Protein AF-A0A3A4NRP8-F1 (afdb_monomer_lite)

Structure (mmCIF, N/CA/C/O backbone):
data_AF-A0A3A4NRP8-F1
#
_entry.id   AF-A0A3A4NRP8-F1
#
loop_
_atom_site.group_PDB
_atom_site.id
_atom_site.type_symbol
_atom_site.label_atom_id
_atom_site.label_alt_id
_atom_site.label_comp_id
_atom_site.label_asym_id
_atom_site.label_entity_id
_atom_site.label_seq_id
_atom_site.pdbx_PDB_ins_code
_atom_site.Cartn_x
_atom_site.Cartn_y
_atom_site.Cartn_z
_atom_site.occupancy
_atom_site.B_iso_or_equiv
_atom_site.auth_seq_id
_atom_site.auth_comp_id
_atom_site.auth_asym_id
_atom_site.auth_atom_id
_atom_site.pdbx_PDB_model_num
ATOM 1 N N . MET A 1 1 ? -16.544 -1.967 16.356 1.00 78.38 1 MET A N 1
ATOM 2 C CA . MET A 1 1 ? -16.400 -2.199 14.900 1.00 78.38 1 MET A CA 1
ATOM 3 C C . MET A 1 1 ? -15.138 -1.477 14.439 1.00 78.38 1 MET A C 1
ATOM 5 O O . MET A 1 1 ? -14.991 -0.315 14.795 1.00 78.38 1 MET A O 1
ATOM 9 N N . LYS A 1 2 ? -14.192 -2.150 13.767 1.00 85.69 2 LYS A N 1
ATOM 10 C CA . LYS A 1 2 ? -12.937 -1.512 13.319 1.00 85.69 2 LYS A CA 1
ATOM 11 C C . LYS A 1 2 ? -13.210 -0.603 12.107 1.00 85.69 2 LYS A C 1
ATOM 13 O O . LYS A 1 2 ? -13.959 -1.031 11.224 1.00 85.69 2 LYS A O 1
ATOM 18 N N . PRO A 1 3 ? -12.651 0.620 12.052 1.00 91.31 3 PRO A N 1
ATOM 19 C CA . PRO A 1 3 ? -12.773 1.479 10.878 1.00 91.31 3 PRO A CA 1
ATOM 20 C C . PRO A 1 3 ? -12.100 0.823 9.670 1.00 91.31 3 PRO A C 1
ATOM 22 O O . PRO A 1 3 ? -11.116 0.091 9.809 1.00 91.31 3 PRO A O 1
ATOM 25 N N . ARG A 1 4 ? -12.659 1.073 8.485 1.00 93.00 4 ARG A N 1
ATOM 26 C CA . ARG A 1 4 ? -12.179 0.519 7.217 1.00 93.00 4 ARG A CA 1
ATOM 27 C C . ARG A 1 4 ? -11.549 1.620 6.379 1.00 93.00 4 ARG A C 1
ATOM 29 O O . ARG A 1 4 ? -12.079 2.727 6.331 1.00 93.00 4 ARG A O 1
ATOM 36 N N . VAL A 1 5 ? -10.456 1.296 5.701 1.00 93.88 5 VAL A N 1
ATOM 37 C CA . VAL A 1 5 ? -9.834 2.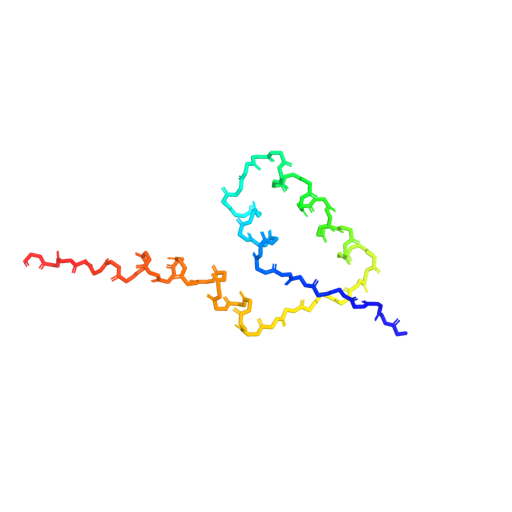163 4.698 1.00 93.88 5 VAL A CA 1
ATOM 38 C C . VAL A 1 5 ? -9.683 1.391 3.403 1.00 93.88 5 VAL A C 1
ATOM 40 O O . VAL A 1 5 ? -9.137 0.292 3.393 1.00 93.88 5 VAL A O 1
ATOM 43 N N . TYR A 1 6 ? -10.178 1.968 2.316 1.00 95.44 6 TYR A N 1
ATOM 44 C CA . TYR A 1 6 ? -9.937 1.451 0.979 1.00 95.44 6 TYR A CA 1
ATOM 45 C C . TYR A 1 6 ? -8.658 2.075 0.420 1.00 95.44 6 TYR A C 1
ATOM 47 O O . TYR A 1 6 ? -8.485 3.291 0.513 1.00 95.44 6 TYR A O 1
ATOM 55 N N . ILE A 1 7 ? -7.768 1.257 -0.139 1.00 95.62 7 ILE A N 1
ATOM 56 C CA . ILE A 1 7 ? -6.503 1.720 -0.713 1.00 95.62 7 ILE A CA 1
ATOM 57 C C . ILE A 1 7 ? -6.516 1.480 -2.217 1.00 95.62 7 ILE A C 1
ATOM 59 O O . ILE A 1 7 ? -6.623 0.344 -2.674 1.00 95.62 7 ILE A O 1
ATOM 63 N N . ASP A 1 8 ? -6.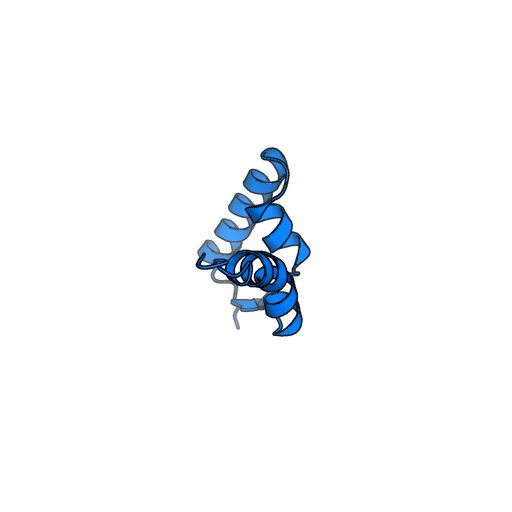387 2.568 -2.965 1.00 96.00 8 ASP A N 1
ATOM 64 C CA . ASP A 1 8 ? -6.350 2.563 -4.422 1.00 96.00 8 ASP A CA 1
ATOM 65 C C . ASP A 1 8 ? -5.011 2.047 -4.985 1.00 96.00 8 ASP A C 1
ATOM 67 O O . ASP A 1 8 ? -3.980 2.063 -4.299 1.00 96.00 8 ASP A O 1
ATOM 71 N N . SER A 1 9 ? -5.007 1.619 -6.250 1.00 95.44 9 SER A N 1
ATOM 72 C CA . SER A 1 9 ? -3.808 1.133 -6.944 1.00 95.44 9 SER A CA 1
ATOM 73 C C . SER A 1 9 ? -2.705 2.189 -7.007 1.00 95.44 9 SER A C 1
ATOM 75 O O . SER A 1 9 ? -1.532 1.846 -6.833 1.00 95.44 9 SER A O 1
ATOM 77 N N . ALA A 1 10 ? -3.054 3.475 -7.134 1.00 94.00 10 ALA A N 1
ATOM 78 C CA . ALA A 1 10 ? -2.089 4.570 -7.180 1.00 94.00 10 ALA A CA 1
ATOM 79 C C . ALA A 1 10 ? -1.169 4.606 -5.947 1.00 94.00 10 ALA A C 1
ATOM 81 O O . ALA A 1 10 ? 0.023 4.895 -6.071 1.00 94.00 10 ALA A O 1
ATOM 82 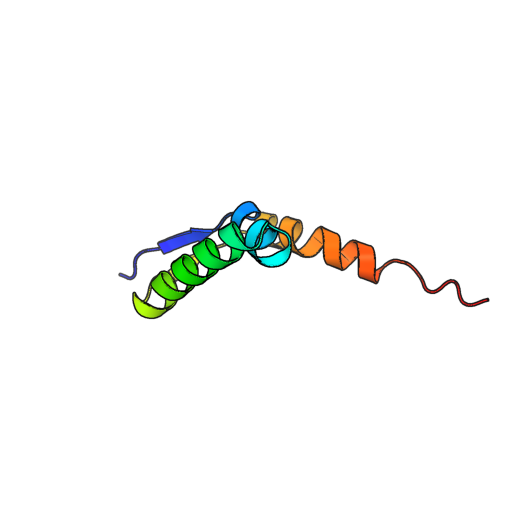N N . VAL A 1 11 ? -1.683 4.264 -4.759 1.00 95.25 11 VAL A N 1
ATOM 83 C CA . VAL A 1 11 ? -0.891 4.227 -3.517 1.00 95.25 11 VAL A CA 1
ATOM 84 C C . VAL A 1 11 ? 0.155 3.117 -3.575 1.00 95.25 11 VAL A C 1
ATOM 86 O O . VAL A 1 11 ? 1.315 3.333 -3.220 1.00 95.25 11 VAL A O 1
ATOM 89 N N . TRP A 1 12 ? -0.232 1.933 -4.044 1.00 93.88 12 TRP A N 1
ATOM 90 C CA . TRP A 1 12 ? 0.674 0.796 -4.177 1.00 93.88 12 TRP A CA 1
ATOM 91 C C . TRP A 1 12 ? 1.724 1.043 -5.257 1.00 93.88 12 TRP A C 1
ATOM 93 O O . TRP A 1 12 ? 2.916 0.884 -4.997 1.00 93.88 12 TRP A O 1
ATOM 103 N N . ILE A 1 13 ? 1.305 1.518 -6.431 1.00 92.12 13 ILE A N 1
ATOM 104 C CA . ILE A 1 13 ? 2.208 1.856 -7.536 1.00 92.12 13 ILE A CA 1
ATOM 105 C C . ILE A 1 13 ? 3.213 2.919 -7.080 1.00 92.12 13 ILE A C 1
ATOM 107 O O . ILE A 1 13 ? 4.418 2.733 -7.233 1.00 92.12 13 ILE A O 1
ATOM 111 N N . ALA A 1 14 ? 2.762 3.993 -6.427 1.00 93.25 14 ALA A N 1
ATOM 112 C CA . ALA A 1 14 ? 3.659 5.024 -5.911 1.00 93.25 14 ALA A CA 1
ATOM 113 C C . ALA A 1 14 ? 4.607 4.495 -4.818 1.00 93.25 14 ALA A C 1
ATOM 115 O O . ALA A 1 14 ? 5.765 4.911 -4.756 1.00 93.25 14 ALA A O 1
ATOM 116 N N . ARG A 1 15 ? 4.165 3.544 -3.985 1.00 93.06 15 ARG A N 1
ATOM 117 C CA . ARG A 1 15 ? 5.022 2.891 -2.984 1.00 93.06 15 ARG A CA 1
ATOM 118 C C . ARG A 1 15 ? 6.153 2.081 -3.619 1.00 93.06 15 ARG A C 1
ATOM 120 O O . ARG A 1 15 ? 7.260 2.081 -3.083 1.00 93.06 15 ARG A O 1
ATOM 127 N N . PHE A 1 16 ? 5.898 1.400 -4.733 1.00 89.19 16 PHE A N 1
ATOM 128 C CA . PHE A 1 16 ? 6.894 0.554 -5.397 1.00 89.19 16 PHE A CA 1
ATOM 129 C C . PHE A 1 16 ? 7.752 1.330 -6.408 1.00 89.19 16 PHE A C 1
ATOM 131 O O . PHE A 1 16 ? 8.977 1.204 -6.409 1.00 89.19 16 PHE A O 1
ATOM 138 N N . GLU A 1 17 ? 7.153 2.225 -7.189 1.00 89.25 17 GLU A N 1
ATOM 139 C CA . GLU A 1 17 ? 7.786 2.874 -8.348 1.00 89.25 17 GLU A CA 1
ATOM 140 C C . GLU A 1 17 ? 7.964 4.388 -8.204 1.00 89.25 17 GLU A C 1
ATOM 142 O O . GLU A 1 17 ? 8.775 4.983 -8.908 1.00 89.25 17 GLU A O 1
ATOM 147 N N . GLY A 1 18 ? 7.239 5.021 -7.282 1.00 89.69 18 GLY A N 1
ATOM 148 C CA . GLY A 1 18 ? 7.234 6.474 -7.128 1.00 89.69 18 GLY A CA 1
ATOM 149 C C . GLY A 1 18 ? 8.554 7.072 -6.629 1.00 89.69 18 GLY A C 1
ATOM 150 O O . GLY A 1 18 ? 9.502 6.375 -6.249 1.00 89.69 18 GLY A O 1
ATOM 151 N N . GLN A 1 19 ? 8.595 8.407 -6.588 1.00 94.00 19 GLN A N 1
ATOM 152 C CA . GLN A 1 19 ? 9.740 9.152 -6.057 1.00 94.00 19 GLN A CA 1
ATOM 153 C C . GLN A 1 19 ? 10.005 8.798 -4.581 1.00 94.00 19 GLN A C 1
ATOM 155 O O . GLN A 1 19 ? 9.052 8.570 -3.825 1.00 94.00 19 GLN A O 1
ATOM 160 N N . PRO A 1 20 ? 11.274 8.804 -4.123 1.00 95.31 20 PRO A N 1
ATOM 161 C CA . PRO A 1 20 ? 11.629 8.429 -2.752 1.00 95.31 20 PRO A CA 1
ATOM 162 C C . PRO A 1 20 ? 10.850 9.183 -1.663 1.00 95.31 20 PRO A C 1
ATOM 164 O O . PRO A 1 20 ? 10.465 8.588 -0.656 1.00 95.31 20 PRO A O 1
ATOM 167 N N . SER A 1 21 ? 10.561 10.469 -1.876 1.00 94.25 21 SER A N 1
ATOM 168 C CA . SER A 1 21 ? 9.772 11.292 -0.951 1.00 94.25 21 SER A CA 1
ATOM 169 C C . SER A 1 21 ? 8.348 10.756 -0.763 1.00 94.25 21 SER A C 1
ATOM 171 O O . SER A 1 21 ? 7.896 10.591 0.371 1.00 94.25 21 SER A O 1
ATOM 173 N N . TYR A 1 22 ? 7.659 10.397 -1.849 1.00 92.25 22 TYR A N 1
ATOM 174 C CA . TYR A 1 22 ? 6.318 9.810 -1.786 1.00 92.25 22 TYR A CA 1
ATOM 175 C C . TYR A 1 22 ? 6.329 8.422 -1.152 1.00 92.25 22 TYR A C 1
ATOM 177 O O . TYR A 1 22 ? 5.480 8.131 -0.310 1.00 92.25 22 TYR A O 1
ATOM 185 N N . LYS A 1 23 ? 7.331 7.593 -1.466 1.00 95.62 23 LYS A N 1
ATOM 186 C CA . LYS A 1 23 ? 7.499 6.271 -0.845 1.00 95.62 23 LYS A CA 1
ATOM 187 C C . LYS A 1 23 ? 7.577 6.368 0.679 1.00 95.62 23 LYS A C 1
ATOM 189 O O . LYS A 1 23 ? 6.907 5.614 1.383 1.00 95.62 23 LYS A O 1
ATOM 194 N N . GLN A 1 24 ? 8.348 7.324 1.200 1.00 95.44 24 GLN A N 1
ATOM 195 C CA . GLN A 1 24 ? 8.460 7.551 2.644 1.00 95.44 24 GLN A CA 1
ATOM 196 C C . GLN A 1 24 ? 7.146 8.011 3.285 1.00 95.44 24 GLN A C 1
ATOM 198 O O . GLN A 1 24 ? 6.841 7.595 4.404 1.00 95.44 24 GLN A O 1
ATOM 203 N N . ILE A 1 25 ? 6.385 8.877 2.611 1.00 95.25 25 ILE A N 1
ATOM 204 C CA . ILE A 1 25 ? 5.080 9.350 3.097 1.00 95.25 25 ILE A CA 1
ATOM 205 C C . ILE A 1 25 ? 4.085 8.184 3.143 1.00 95.25 25 ILE A C 1
ATOM 207 O O . ILE A 1 25 ? 3.450 7.957 4.172 1.00 95.25 25 ILE A O 1
ATOM 211 N N . ILE A 1 26 ? 4.006 7.398 2.066 1.00 95.81 26 ILE A N 1
ATOM 212 C CA . ILE A 1 26 ? 3.091 6.256 1.960 1.00 95.81 26 ILE A CA 1
ATOM 213 C C . ILE A 1 26 ? 3.436 5.182 2.994 1.00 95.81 26 ILE A C 1
ATOM 215 O O . ILE A 1 26 ? 2.547 4.691 3.682 1.00 95.81 26 ILE A O 1
ATOM 219 N N . ASN A 1 27 ? 4.717 4.847 3.173 1.00 94.69 27 ASN A N 1
ATOM 220 C CA . ASN A 1 27 ? 5.124 3.861 4.176 1.00 94.69 27 ASN A CA 1
ATOM 221 C C . ASN A 1 27 ? 4.721 4.281 5.598 1.00 94.69 27 ASN A C 1
ATOM 223 O O . ASN A 1 27 ? 4.195 3.457 6.344 1.00 94.69 27 ASN A O 1
ATOM 227 N N . ARG A 1 28 ? 4.897 5.561 5.954 1.00 94.31 28 ARG A N 1
ATOM 228 C CA . ARG A 1 28 ? 4.452 6.095 7.253 1.00 94.31 28 ARG A CA 1
ATOM 229 C C . ARG A 1 28 ? 2.931 6.035 7.415 1.00 94.31 28 ARG A C 1
ATOM 231 O O . ARG A 1 28 ? 2.432 5.676 8.482 1.00 94.31 28 ARG A O 1
ATOM 238 N N . LEU A 1 29 ? 2.186 6.346 6.354 1.00 92.75 29 LEU A N 1
ATOM 239 C CA . LEU A 1 29 ? 0.727 6.252 6.355 1.00 92.75 29 LEU A CA 1
ATOM 240 C C . LEU A 1 29 ? 0.256 4.808 6.583 1.00 92.75 29 LEU A C 1
ATOM 242 O O . LEU A 1 29 ? -0.566 4.564 7.462 1.00 92.75 29 LEU A O 1
ATOM 246 N N . LEU A 1 30 ? 0.820 3.842 5.853 1.00 91.69 30 LEU A N 1
ATOM 247 C CA . LEU A 1 30 ? 0.451 2.428 5.971 1.00 91.69 30 LEU A CA 1
ATOM 248 C C . LEU A 1 30 ? 0.772 1.854 7.360 1.00 91.69 30 LEU A C 1
ATOM 250 O O . LEU A 1 30 ? -0.053 1.144 7.930 1.00 91.69 30 LEU A O 1
ATOM 254 N N . GLN A 1 31 ? 1.912 2.228 7.950 1.00 91.31 31 GLN A N 1
ATOM 255 C CA . GLN A 1 31 ? 2.257 1.875 9.337 1.00 91.31 31 GLN A CA 1
ATOM 256 C C . GLN A 1 31 ? 1.241 2.421 10.355 1.00 91.31 31 GLN A C 1
ATOM 258 O O . GLN A 1 31 ? 0.974 1.802 11.388 1.00 91.31 31 GLN A O 1
ATOM 263 N N . THR A 1 32 ? 0.629 3.572 10.066 1.00 89.75 32 THR A N 1
ATOM 264 C CA . THR A 1 32 ? -0.413 4.150 10.926 1.00 89.75 32 THR A CA 1
ATOM 265 C C . THR A 1 32 ? -1.685 3.293 10.930 1.00 89.75 32 THR A C 1
ATOM 267 O O . THR A 1 32 ? -2.369 3.216 11.949 1.00 89.75 32 THR A O 1
ATOM 270 N N . TYR A 1 33 ? -2.016 2.625 9.822 1.00 88.31 33 TYR A N 1
ATOM 271 C CA . TYR A 1 33 ? -3.187 1.742 9.764 1.00 88.31 33 TYR A CA 1
ATOM 272 C C . TYR A 1 33 ? -2.970 0.427 10.509 1.00 88.31 33 TYR A C 1
ATOM 274 O O . TYR A 1 33 ? -3.890 -0.039 11.184 1.00 88.31 33 TYR A O 1
ATOM 282 N N . ASP A 1 34 ? -1.751 -0.110 10.443 1.00 81.44 34 ASP A N 1
ATOM 283 C CA . ASP A 1 34 ? -1.352 -1.314 11.175 1.00 81.44 34 ASP A CA 1
ATOM 284 C C . ASP A 1 34 ? -1.447 -1.086 12.696 1.00 81.44 34 ASP A C 1
ATOM 286 O O . ASP A 1 34 ? -2.138 -1.801 13.423 1.00 81.44 34 ASP A O 1
ATOM 290 N N . THR A 1 35 ? -0.878 0.028 13.168 1.00 83.94 35 THR A N 1
ATOM 291 C CA . THR A 1 35 ? -0.889 0.409 14.593 1.00 83.94 35 THR A CA 1
ATOM 292 C C . THR A 1 35 ? -2.275 0.766 15.132 1.00 83.94 35 THR A C 1
ATOM 294 O O . THR A 1 35 ? -2.613 0.400 16.258 1.00 83.94 35 THR A O 1
ATOM 297 N N . LYS A 1 36 ? -3.116 1.458 14.351 1.00 86.12 36 LYS A N 1
ATOM 298 C CA . LYS A 1 36 ? -4.467 1.860 14.787 1.00 86.12 36 LYS A CA 1
ATOM 299 C C . LYS A 1 36 ? -5.508 0.738 14.687 1.00 86.12 36 LYS A C 1
ATOM 301 O O . LYS A 1 36 ? -6.677 0.984 14.980 1.00 86.12 36 LYS A O 1
ATOM 306 N N . GLN A 1 37 ? -5.112 -0.469 14.277 1.00 85.31 37 GLN A N 1
ATOM 307 C CA . GLN A 1 37 ? -6.002 -1.612 14.050 1.00 85.31 37 GLN A CA 1
ATOM 308 C C . GLN A 1 37 ? -7.125 -1.330 13.037 1.00 85.31 37 GLN A C 1
ATOM 310 O O . GLN A 1 37 ? -8.270 -1.752 13.229 1.00 85.31 37 GLN A O 1
ATOM 315 N N . TRP A 1 38 ? -6.817 -0.602 11.964 1.00 92.56 38 TRP A N 1
ATOM 316 C CA . TRP A 1 38 ? -7.770 -0.379 10.877 1.00 92.56 38 TRP A CA 1
ATOM 317 C C . TRP A 1 38 ? -7.841 -1.621 9.989 1.00 92.56 38 TRP A C 1
ATOM 319 O O . TRP A 1 38 ? -6.857 -2.336 9.815 1.00 92.56 38 TRP A O 1
ATOM 329 N N . THR A 1 39 ? -9.005 -1.886 9.401 1.00 91.81 39 THR A N 1
ATOM 330 C CA . THR A 1 39 ? -9.118 -2.909 8.358 1.00 91.81 39 THR A CA 1
ATOM 331 C C . THR A 1 39 ? -8.801 -2.269 7.013 1.00 91.81 39 THR A C 1
ATOM 333 O O . THR A 1 39 ? -9.545 -1.410 6.538 1.00 91.81 39 THR A O 1
ATOM 336 N N . VAL A 1 40 ? -7.693 -2.687 6.408 1.00 92.38 40 VAL A N 1
ATOM 337 C CA . VAL A 1 40 ? -7.321 -2.286 5.050 1.00 92.38 40 VAL A CA 1
ATOM 338 C C . VAL A 1 40 ? -8.116 -3.116 4.046 1.00 92.38 40 VAL A C 1
ATOM 340 O O . VAL A 1 40 ? -8.195 -4.338 4.162 1.00 92.38 40 VAL A O 1
ATOM 343 N N . CYS A 1 41 ? -8.715 -2.446 3.068 1.00 94.44 41 CYS A N 1
ATOM 344 C CA . CYS A 1 41 ? -9.523 -3.042 2.015 1.00 94.44 41 CYS A CA 1
ATOM 345 C C . CYS A 1 41 ? -8.954 -2.664 0.643 1.00 94.44 41 CYS A C 1
ATOM 347 O O . CYS A 1 41 ? -8.542 -1.526 0.426 1.00 94.44 41 CYS A O 1
ATOM 349 N N . ILE A 1 42 ? -8.981 -3.614 -0.286 1.00 95.56 42 ILE A N 1
ATOM 350 C CA . ILE A 1 42 ? -8.670 -3.424 -1.707 1.00 95.56 42 ILE A CA 1
ATOM 351 C C . ILE A 1 42 ? -9.696 -4.210 -2.531 1.00 95.56 42 ILE A C 1
ATOM 353 O O . ILE A 1 42 ? -10.349 -5.106 -1.994 1.00 95.56 42 ILE A O 1
ATOM 357 N N . SER A 1 43 ? -9.852 -3.873 -3.809 1.00 96.75 43 SER A N 1
ATOM 358 C CA . SER A 1 43 ? -10.656 -4.657 -4.755 1.00 96.75 43 SER A CA 1
ATOM 359 C C . SER A 1 43 ? -9.773 -5.546 -5.631 1.00 96.75 43 SER A C 1
ATOM 361 O O . SER A 1 43 ? -8.575 -5.291 -5.777 1.00 96.75 43 SER A O 1
ATOM 363 N N . ASP A 1 44 ? -10.378 -6.546 -6.273 1.00 95.38 44 ASP A N 1
ATOM 364 C CA . ASP A 1 44 ? -9.693 -7.384 -7.266 1.00 95.38 44 ASP A CA 1
ATOM 365 C C . ASP A 1 44 ? -9.187 -6.562 -8.463 1.00 95.38 44 ASP A C 1
ATOM 367 O O . ASP A 1 44 ? -8.129 -6.857 -9.014 1.00 95.38 44 ASP A O 1
ATOM 371 N N . ALA A 1 45 ? -9.896 -5.487 -8.829 1.00 94.25 45 ALA A N 1
ATOM 372 C CA . ALA A 1 45 ? -9.461 -4.561 -9.873 1.00 94.25 45 ALA A CA 1
ATOM 373 C C . ALA A 1 45 ? -8.154 -3.848 -9.487 1.00 94.25 45 ALA A C 1
ATOM 375 O O . ALA A 1 45 ? -7.207 -3.832 -10.270 1.00 94.25 45 ALA A O 1
ATOM 376 N N . VAL A 1 46 ? -8.057 -3.345 -8.250 1.00 95.44 46 VAL A N 1
ATOM 377 C CA . VAL A 1 46 ? -6.814 -2.748 -7.729 1.00 95.44 46 VAL A CA 1
ATOM 378 C C . VAL A 1 46 ? -5.684 -3.774 -7.699 1.00 95.44 46 VAL A C 1
ATOM 380 O O . VAL A 1 46 ? -4.556 -3.453 -8.071 1.00 95.44 46 VAL A O 1
ATOM 383 N N . LEU A 1 47 ? -5.967 -5.012 -7.282 1.00 93.44 47 LEU A N 1
ATOM 384 C CA . LEU A 1 47 ? -4.968 -6.080 -7.280 1.00 93.44 47 LEU A CA 1
ATOM 385 C C . LEU A 1 47 ? -4.436 -6.345 -8.696 1.00 93.44 47 LEU A C 1
ATOM 387 O O . LEU A 1 47 ? -3.222 -6.434 -8.883 1.00 93.44 47 LEU A O 1
ATOM 391 N N . LEU A 1 48 ? -5.329 -6.423 -9.686 1.00 92.19 48 LEU A N 1
ATOM 392 C CA . LEU A 1 48 ? -4.962 -6.606 -11.087 1.00 92.19 48 LEU A CA 1
ATOM 393 C C . LEU A 1 48 ? -4.08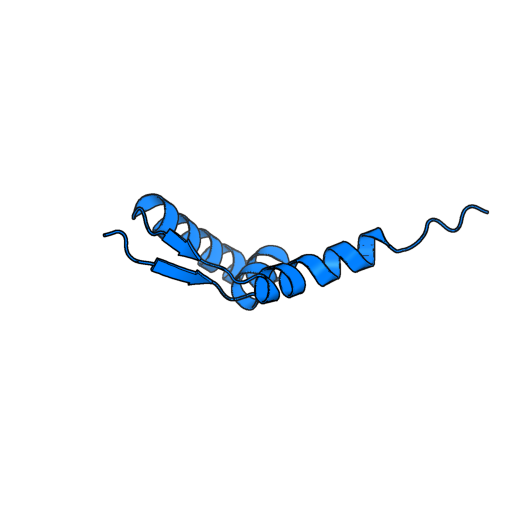0 -5.457 -11.588 1.00 92.19 48 LEU A C 1
ATOM 395 O O . LEU A 1 48 ? -3.023 -5.722 -12.148 1.00 92.19 48 LEU A O 1
ATOM 399 N N . GLU A 1 49 ? -4.463 -4.202 -11.351 1.00 91.38 49 GLU A N 1
ATOM 400 C CA . GLU A 1 49 ? -3.693 -3.026 -11.784 1.00 91.38 49 GLU A CA 1
ATOM 401 C C . GLU A 1 49 ? -2.275 -3.006 -11.203 1.00 91.38 49 GLU A C 1
ATOM 403 O O . GLU A 1 49 ? -1.307 -2.752 -11.922 1.00 91.38 49 GLU A O 1
ATOM 408 N N . VAL A 1 50 ? -2.136 -3.321 -9.912 1.00 91.62 50 VAL A N 1
ATOM 409 C CA . VAL A 1 50 ? -0.838 -3.334 -9.221 1.00 91.62 50 VAL A CA 1
ATOM 410 C C . VAL A 1 50 ? 0.047 -4.482 -9.707 1.00 91.62 50 VAL A C 1
ATOM 412 O O . VAL A 1 50 ? 1.259 -4.313 -9.847 1.00 91.62 50 VAL A O 1
ATOM 415 N N . LEU A 1 51 ? -0.536 -5.653 -9.976 1.00 87.31 51 LEU A N 1
ATOM 416 C CA . LEU A 1 51 ? 0.212 -6.838 -10.401 1.00 87.31 51 LEU A CA 1
ATOM 417 C C . LEU A 1 51 ? 0.442 -6.914 -11.915 1.00 87.31 51 LEU A C 1
ATOM 419 O O . LEU A 1 51 ? 1.306 -7.670 -12.355 1.00 87.31 51 LEU A O 1
ATOM 423 N N . TYR A 1 52 ? -0.280 -6.138 -12.723 1.00 81.62 52 TYR A N 1
ATOM 424 C CA . TYR A 1 52 ? -0.236 -6.249 -14.182 1.00 81.62 52 TYR A CA 1
ATOM 425 C C . TYR A 1 52 ? 1.167 -6.029 -14.764 1.00 81.62 52 TYR A C 1
ATOM 427 O O . TYR A 1 52 ? 1.617 -6.783 -15.629 1.00 81.62 52 TYR A O 1
ATOM 435 N N . LYS A 1 53 ? 1.897 -5.020 -14.278 1.00 71.19 53 LYS A N 1
ATOM 436 C CA . LYS A 1 53 ? 3.256 -4.735 -14.757 1.00 71.19 53 LYS A CA 1
ATOM 437 C C . LYS A 1 53 ? 4.273 -5.828 -14.386 1.00 71.19 53 LYS A C 1
ATOM 439 O O . LYS A 1 53 ? 4.905 -6.339 -15.313 1.00 71.19 53 LYS A O 1
ATOM 444 N N . PRO A 1 54 ? 4.4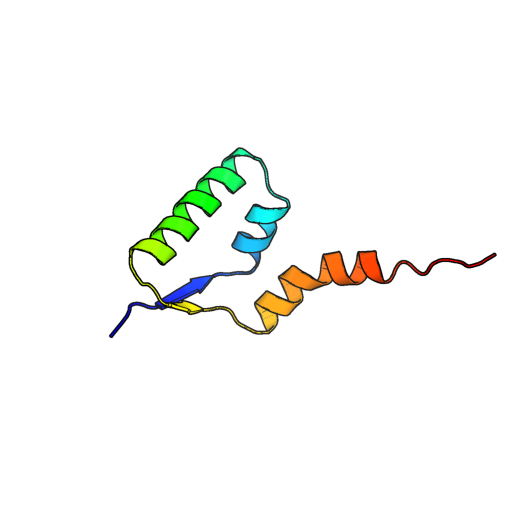05 -6.267 -13.115 1.00 64.44 54 PRO A N 1
ATOM 445 C CA . PRO A 1 54 ? 5.278 -7.397 -12.792 1.00 64.44 54 PRO A CA 1
ATOM 446 C C . PRO A 1 54 ? 4.837 -8.698 -13.485 1.00 64.44 54 PRO A C 1
ATOM 448 O O . PRO A 1 54 ? 5.681 -9.525 -13.824 1.00 64.44 54 PRO A O 1
ATOM 451 N N . TYR A 1 55 ? 3.543 -8.880 -13.773 1.00 61.09 55 TYR A N 1
ATOM 452 C CA . TYR A 1 55 ? 3.067 -10.003 -14.585 1.00 61.09 55 TYR A CA 1
ATOM 453 C C . TYR A 1 55 ? 3.609 -9.937 -16.024 1.00 61.09 55 TYR A C 1
ATOM 455 O O . TYR A 1 55 ? 4.120 -10.928 -16.537 1.00 61.09 55 TYR A O 1
ATOM 463 N N . ARG A 1 56 ? 3.594 -8.759 -16.662 1.00 60.31 56 ARG A N 1
ATOM 464 C CA . ARG A 1 56 ? 4.138 -8.566 -18.017 1.00 60.31 56 ARG A CA 1
ATOM 465 C C . ARG A 1 56 ? 5.645 -8.838 -18.099 1.00 60.31 56 ARG A C 1
ATOM 467 O O . ARG A 1 56 ? 6.085 -9.472 -19.053 1.00 60.31 56 ARG A O 1
ATOM 474 N N . GLU A 1 57 ? 6.421 -8.394 -17.113 1.00 62.59 57 GLU A N 1
ATOM 475 C CA . GLU A 1 57 ? 7.882 -8.590 -17.074 1.00 62.59 57 GLU A CA 1
ATOM 476 C C . GLU A 1 57 ? 8.274 -10.064 -16.838 1.00 62.59 57 GLU A C 1
ATOM 478 O O . GLU A 1 57 ? 9.254 -10.549 -17.406 1.00 62.59 57 GLU A O 1
ATOM 483 N N . ASN A 1 58 ? 7.465 -10.826 -16.097 1.00 58.44 58 ASN A N 1
ATOM 484 C CA . ASN A 1 58 ? 7.674 -12.269 -15.914 1.00 58.44 58 ASN A CA 1
ATOM 485 C C . ASN A 1 58 ? 7.308 -13.113 -17.151 1.00 58.44 58 ASN A C 1
ATOM 487 O O . ASN A 1 58 ? 7.750 -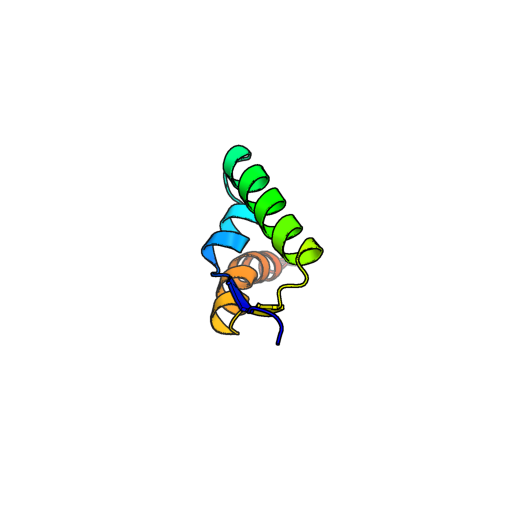14.256 -17.267 1.00 58.44 58 ASN A O 1
ATOM 491 N N . HIS A 1 59 ? 6.533 -12.556 -18.085 1.00 55.06 59 HIS A N 1
ATOM 492 C CA . HIS A 1 59 ? 6.146 -13.198 -19.345 1.00 55.06 59 HIS A CA 1
ATOM 493 C C . HIS A 1 59 ? 6.966 -12.733 -20.556 1.00 55.06 59 HIS A C 1
ATOM 495 O O . HIS A 1 59 ? 6.676 -13.152 -21.678 1.00 55.06 59 HIS A O 1
ATOM 501 N N . THR A 1 60 ? 8.029 -11.941 -20.363 1.00 52.59 60 THR A N 1
ATOM 502 C CA . THR A 1 60 ? 9.103 -11.842 -21.363 1.00 52.59 60 THR A CA 1
ATOM 503 C C . THR A 1 60 ? 9.817 -13.190 -21.441 1.00 52.59 60 THR A C 1
ATOM 505 O O . THR A 1 60 ? 10.776 -13.480 -20.731 1.00 52.59 60 THR A O 1
ATOM 508 N N . VAL A 1 61 ? 9.229 -14.042 -22.277 1.00 56.25 61 VAL A N 1
ATOM 509 C CA . VAL A 1 61 ? 9.677 -15.348 -22.738 1.00 56.25 61 VAL A CA 1
ATOM 510 C C . VAL A 1 61 ? 11.198 -15.364 -22.846 1.00 56.25 61 VAL A C 1
ATOM 512 O O . VAL A 1 61 ? 11.781 -14.594 -23.607 1.00 56.25 61 VAL A O 1
ATOM 515 N N . LYS A 1 62 ? 11.835 -16.283 -22.109 1.00 48.38 62 LYS A N 1
ATOM 516 C CA . LYS A 1 62 ? 13.132 -16.823 -22.509 1.00 48.38 62 LYS A CA 1
ATOM 517 C C . LYS A 1 62 ? 12.963 -17.307 -23.946 1.00 48.38 62 LYS A C 1
ATOM 519 O O . LYS A 1 62 ? 12.394 -18.374 -24.162 1.00 48.38 62 LYS A O 1
ATOM 524 N N . THR A 1 63 ? 13.416 -16.531 -24.923 1.00 49.00 63 THR A N 1
ATOM 525 C CA . THR A 1 63 ? 13.781 -17.069 -26.228 1.00 49.00 63 THR A CA 1
ATOM 526 C C . THR A 1 63 ? 14.933 -18.022 -25.950 1.00 49.00 63 THR A C 1
ATOM 528 O O . THR A 1 63 ? 16.080 -17.614 -25.782 1.00 49.00 63 THR A O 1
ATOM 531 N N . ILE A 1 64 ? 14.585 -19.289 -25.739 1.00 52.19 64 ILE A N 1
ATOM 532 C CA . ILE A 1 64 ? 15.550 -20.379 -25.738 1.00 52.19 64 ILE A CA 1
ATOM 533 C C . ILE A 1 64 ? 16.076 -20.426 -27.184 1.00 52.19 64 ILE A C 1
ATOM 535 O O . ILE A 1 64 ? 15.237 -20.468 -28.089 1.00 52.19 64 ILE A O 1
ATOM 539 N N . PRO A 1 65 ? 17.397 -20.295 -27.405 1.00 49.56 65 PRO A N 1
ATOM 540 C CA . PRO A 1 65 ? 17.985 -20.367 -28.741 1.00 49.56 65 PRO A CA 1
ATOM 541 C C . PRO A 1 65 ? 17.737 -21.721 -29.411 1.00 49.56 65 PRO A C 1
ATOM 543 O O . PRO A 1 65 ? 17.599 -22.730 -28.680 1.00 49.56 65 PRO A O 1
#

Foldseek 3Di:
DAAEDEDALVLLCCLVPNDPVSVVVSVVVVVVCVVSVHHYDYDPVSVCSNCVVVVVVVPPDPPPD

Radius of gyration: 15.46 Å; chains: 1; bounding box: 34×32×44 Å

pLDDT: mean 84.91, std 14.73, range [48.38, 96.75]

Sequence (65 aa):
MKPRVYIDSAVWIARFEGQPSYKQIINRLLQTYDTKQWTVCISDAVLLEVLYKPYRENHTVKTIP

Secondary structure (DSSP, 8-state):
---EEE--HHHHHHHHHS-HHHHHHHHHHHHHHHHTT-EEE--HHHHHHHHHHHHHHHTS-----